Protein AF-A0AAU6WP80-F1 (afdb_monomer_lite)

Organism: NCBI:txid1854762

Radius of gyration: 19.44 Å; chains: 1; bounding box: 43×29×42 Å

Foldseek 3Di:
DVVVCVVVVVVVVVVVVVVCVVVVPDDPVPDPDAAPDWDQDPNDTDGHHD

pLDDT: mean 89.13, std 8.72, range [63.03, 97.31]

Sequence (50 aa):
MEAEILSRIDDYTEKVKAFNQKYGVISDCMMINPPTAIKCISGKAELINP

Secondary structure (DSSP, 8-state):
-HHHHHHHHHHHHHHHHHHHHHHT---GGG--PPPSEEEEETTEEEEEP-

Structure (mmCIF, N/CA/C/O backbone):
data_AF-A0AAU6WP80-F1
#
_entry.id   AF-A0AAU6WP80-F1
#
loop_
_atom_site.group_PDB
_atom_site.id
_atom_site.type_symbol
_atom_site.label_atom_id
_atom_site.label_alt_id
_atom_site.label_comp_id
_atom_site.label_asym_id
_atom_site.label_entity_id
_atom_site.label_seq_id
_atom_site.pdbx_PDB_ins_code
_atom_site.Cartn_x
_atom_site.Cartn_y
_atom_site.Cartn_z
_atom_site.occupancy
_atom_site.B_iso_or_equiv
_atom_site.auth_seq_id
_atom_site.auth_comp_id
_atom_site.auth_asym_id
_atom_site.auth_atom_id
_atom_site.pdbx_PDB_model_num
ATOM 1 N N . MET A 1 1 ? 24.730 6.757 -13.346 1.00 63.03 1 MET A N 1
ATOM 2 C CA . MET A 1 1 ? 24.496 6.170 -12.014 1.00 63.03 1 MET A CA 1
ATOM 3 C C . MET A 1 1 ? 23.026 6.224 -11.593 1.00 63.03 1 MET A C 1
ATOM 5 O O . MET A 1 1 ? 22.432 5.163 -11.509 1.00 63.03 1 MET A O 1
ATOM 9 N N . GLU A 1 2 ? 22.390 7.389 -11.393 1.00 69.56 2 GLU A N 1
ATOM 10 C CA . GLU A 1 2 ? 20.952 7.442 -11.024 1.00 69.56 2 GLU A CA 1
ATOM 11 C C . GLU A 1 2 ? 20.014 7.038 -12.181 1.00 69.56 2 GLU A C 1
ATOM 13 O O . GLU A 1 2 ? 19.120 6.221 -12.007 1.00 69.56 2 GLU A O 1
ATOM 18 N N . ALA A 1 3 ? 20.273 7.506 -13.406 1.00 76.69 3 ALA A N 1
ATOM 19 C CA . ALA A 1 3 ? 19.437 7.171 -14.566 1.00 76.69 3 ALA A CA 1
ATOM 20 C C . ALA A 1 3 ? 19.453 5.673 -14.950 1.00 76.69 3 ALA A C 1
ATOM 22 O O . ALA A 1 3 ? 18.514 5.174 -15.563 1.00 76.69 3 ALA A O 1
ATOM 23 N N . GLU A 1 4 ? 20.505 4.937 -14.581 1.00 82.38 4 GLU A N 1
ATOM 24 C CA . GLU A 1 4 ? 20.659 3.516 -14.923 1.00 82.38 4 GLU A CA 1
ATOM 25 C C . GLU A 1 4 ? 19.821 2.604 -14.014 1.00 82.38 4 GLU A C 1
ATOM 27 O O . GLU A 1 4 ? 19.436 1.510 -14.433 1.00 82.38 4 GLU A O 1
ATOM 32 N N . ILE A 1 5 ? 19.500 3.047 -12.789 1.00 93.56 5 ILE A N 1
ATOM 33 C CA . ILE A 1 5 ? 18.670 2.271 -11.858 1.00 93.56 5 ILE A CA 1
ATOM 34 C C . ILE A 1 5 ? 17.170 2.456 -12.115 1.00 93.56 5 ILE A C 1
ATOM 36 O O . ILE A 1 5 ? 16.402 1.552 -11.795 1.00 93.56 5 ILE A O 1
ATOM 40 N N . LEU A 1 6 ? 16.754 3.559 -12.752 1.00 94.94 6 LEU A N 1
ATOM 41 C CA . LEU A 1 6 ? 15.339 3.863 -13.017 1.00 94.94 6 LEU A CA 1
ATOM 42 C C . LEU A 1 6 ? 14.630 2.715 -13.747 1.00 94.94 6 LEU A C 1
ATOM 44 O O . LEU A 1 6 ? 13.615 2.224 -13.271 1.00 94.94 6 LEU A O 1
ATOM 48 N N . SER A 1 7 ? 15.242 2.180 -14.809 1.00 93.75 7 SER A N 1
ATOM 49 C CA . SER A 1 7 ? 14.676 1.040 -15.551 1.00 93.75 7 SER A CA 1
ATOM 50 C C . SER A 1 7 ? 14.460 -0.214 -14.691 1.00 93.75 7 SER A C 1
ATOM 52 O O . SER A 1 7 ? 13.509 -0.963 -14.902 1.00 93.75 7 SER A O 1
ATOM 54 N N . ARG A 1 8 ? 15.328 -0.445 -13.696 1.00 93.81 8 ARG A N 1
ATOM 55 C CA . ARG A 1 8 ? 15.205 -1.574 -12.764 1.00 93.81 8 ARG A CA 1
ATOM 56 C C . ARG A 1 8 ? 14.124 -1.326 -11.719 1.00 93.81 8 ARG A C 1
ATOM 58 O O . ARG A 1 8 ? 13.453 -2.272 -11.320 1.00 93.81 8 ARG A O 1
ATOM 65 N N . ILE A 1 9 ? 13.971 -0.078 -11.277 1.00 96.19 9 ILE A N 1
ATOM 66 C CA . ILE A 1 9 ? 12.901 0.333 -10.362 1.00 96.19 9 ILE A CA 1
ATOM 67 C C . ILE A 1 9 ? 11.546 0.156 -11.048 1.00 96.19 9 ILE A C 1
ATOM 69 O O . ILE A 1 9 ? 10.642 -0.423 -10.445 1.00 96.19 9 ILE A O 1
ATOM 73 N N . ASP A 1 10 ? 11.423 0.576 -12.306 1.00 96.06 10 ASP A N 1
ATOM 74 C CA . ASP A 1 10 ? 10.184 0.453 -13.079 1.00 96.06 10 ASP A CA 1
ATOM 75 C C . ASP A 1 10 ? 9.805 -1.021 -13.300 1.00 96.06 10 ASP A C 1
ATOM 77 O O . ASP A 1 10 ? 8.680 -1.427 -13.002 1.00 96.06 10 ASP A O 1
ATOM 81 N N . ASP A 1 11 ? 10.763 -1.852 -13.732 1.00 96.94 11 ASP A N 1
ATOM 82 C CA . ASP A 1 11 ? 10.558 -3.298 -13.910 1.00 96.94 11 ASP A CA 1
ATOM 83 C C . ASP A 1 11 ? 10.159 -3.994 -12.599 1.00 96.94 11 ASP A C 1
ATOM 85 O O . ASP A 1 11 ? 9.218 -4.793 -12.567 1.00 96.94 11 ASP A O 1
ATOM 89 N N . TYR A 1 12 ? 10.836 -3.669 -11.494 1.00 96.38 12 TYR A N 1
ATOM 90 C CA . TYR A 1 12 ? 10.480 -4.182 -10.173 1.00 96.38 12 TYR A CA 1
ATOM 91 C C . TYR A 1 12 ? 9.059 -3.763 -9.770 1.00 96.38 12 TYR A C 1
ATOM 93 O O . TYR A 1 12 ? 8.268 -4.599 -9.327 1.00 96.38 12 TYR A O 1
ATOM 101 N N . THR A 1 13 ? 8.718 -2.488 -9.962 1.00 95.44 13 THR A N 1
ATOM 102 C CA . THR A 1 13 ? 7.423 -1.915 -9.572 1.00 95.44 13 THR A CA 1
ATOM 103 C C . THR A 1 13 ? 6.269 -2.585 -10.314 1.00 95.44 13 THR A C 1
ATOM 105 O O . THR A 1 13 ? 5.295 -3.006 -9.681 1.00 95.44 13 THR A O 1
ATOM 108 N N . GLU A 1 14 ? 6.382 -2.773 -11.632 1.00 97.31 14 GLU A N 1
ATOM 109 C CA . GLU A 1 14 ? 5.334 -3.443 -12.412 1.00 97.31 14 GLU A CA 1
ATOM 110 C C . GLU A 1 14 ? 5.201 -4.934 -12.055 1.00 97.31 14 GLU A C 1
ATOM 112 O O . GLU A 1 14 ? 4.082 -5.447 -11.960 1.00 97.31 14 GLU A O 1
ATOM 117 N N . LYS A 1 15 ? 6.307 -5.632 -11.758 1.00 97.31 15 LYS A N 1
ATOM 118 C CA . LYS A 1 15 ? 6.260 -7.034 -11.298 1.00 97.31 15 LYS A CA 1
ATOM 119 C C . LYS A 1 15 ? 5.570 -7.182 -9.947 1.00 97.31 15 LYS A C 1
ATOM 121 O O . LYS A 1 15 ? 4.738 -8.078 -9.783 1.00 97.31 15 LYS A O 1
ATOM 126 N N . VAL A 1 16 ? 5.879 -6.304 -8.993 1.00 95.25 16 VAL A N 1
ATOM 127 C CA . VAL A 1 16 ? 5.231 -6.298 -7.673 1.00 95.25 16 VAL A CA 1
ATOM 128 C C . VAL A 1 16 ? 3.743 -5.988 -7.806 1.00 95.25 16 VAL A C 1
ATOM 130 O O . VAL A 1 16 ? 2.919 -6.676 -7.209 1.00 95.25 16 VAL A O 1
ATOM 133 N N . LYS A 1 17 ? 3.372 -5.016 -8.642 1.00 93.62 17 LYS A N 1
ATOM 134 C CA . LYS A 1 17 ? 1.970 -4.681 -8.922 1.00 93.62 17 LYS A CA 1
ATOM 135 C C . LYS A 1 17 ? 1.200 -5.864 -9.510 1.00 93.62 17 LYS A C 1
ATOM 137 O O . LYS A 1 17 ? 0.119 -6.180 -9.015 1.00 93.62 17 LYS A O 1
ATOM 142 N N . ALA A 1 18 ? 1.762 -6.550 -10.506 1.00 96.31 18 ALA A N 1
ATOM 143 C CA . ALA A 1 18 ? 1.143 -7.733 -11.101 1.00 96.31 18 ALA A CA 1
ATOM 144 C C . ALA A 1 18 ? 0.988 -8.880 -10.086 1.00 96.31 18 ALA A C 1
ATOM 146 O O . ALA A 1 18 ? -0.061 -9.525 -10.037 1.00 96.31 18 ALA A O 1
ATOM 147 N N . PHE A 1 19 ? 2.001 -9.116 -9.245 1.00 96.44 19 PHE A N 1
ATOM 148 C CA . PHE A 1 19 ? 1.925 -10.090 -8.153 1.00 96.44 19 PHE A CA 1
ATOM 149 C C . PHE A 1 19 ? 0.812 -9.732 -7.160 1.00 96.44 19 PHE A C 1
ATOM 151 O O . PHE A 1 19 ? -0.046 -10.567 -6.872 1.00 96.44 19 PHE A O 1
ATOM 158 N N . ASN A 1 20 ? 0.778 -8.482 -6.695 1.00 94.12 20 ASN A N 1
ATOM 159 C CA . ASN A 1 20 ? -0.204 -8.022 -5.719 1.00 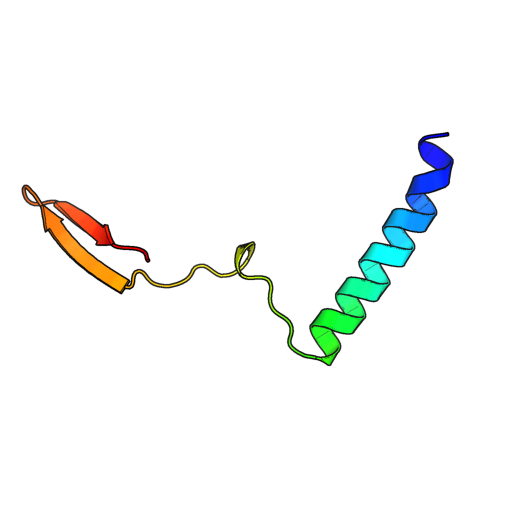94.12 20 ASN A CA 1
ATOM 160 C C . ASN A 1 20 ? -1.633 -8.167 -6.247 1.00 94.12 20 ASN A C 1
ATOM 162 O O . ASN A 1 20 ? -2.493 -8.711 -5.558 1.00 94.12 20 ASN A O 1
ATOM 166 N N . GLN A 1 21 ? -1.873 -7.771 -7.501 1.00 92.69 21 GLN A N 1
ATOM 167 C CA . GLN A 1 21 ? -3.173 -7.936 -8.154 1.00 92.69 21 GLN A CA 1
ATOM 168 C C . GLN A 1 21 ? -3.561 -9.412 -8.306 1.00 92.69 21 G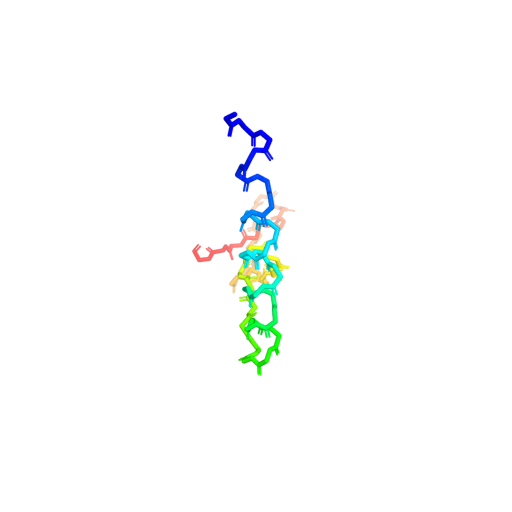LN A C 1
ATOM 170 O O . GLN A 1 21 ? -4.696 -9.778 -8.008 1.00 92.69 21 GLN A O 1
ATOM 175 N N . LYS A 1 22 ? -2.623 -10.272 -8.724 1.00 96.06 22 LYS A N 1
ATOM 176 C CA . LYS A 1 22 ? -2.873 -11.707 -8.925 1.00 96.06 22 LYS A CA 1
ATOM 177 C C . LYS A 1 22 ? -3.288 -12.419 -7.638 1.00 96.06 22 LYS A C 1
ATOM 179 O O . LYS A 1 22 ? -4.134 -13.308 -7.685 1.00 96.06 22 LYS A O 1
ATOM 184 N N . TYR A 1 23 ? -2.675 -12.060 -6.514 1.00 95.88 23 TYR A N 1
ATOM 185 C CA . TYR A 1 23 ? -2.896 -12.730 -5.230 1.00 95.88 23 TYR A CA 1
ATOM 186 C C . TYR A 1 23 ? -3.810 -11.948 -4.280 1.00 95.88 23 TYR A C 1
ATOM 188 O O . TYR A 1 23 ? -3.989 -12.366 -3.140 1.00 95.88 23 TYR A O 1
ATOM 196 N N . GLY A 1 24 ? -4.396 -10.832 -4.727 1.00 91.88 24 GLY A N 1
ATOM 197 C CA . GLY A 1 24 ? -5.243 -9.988 -3.882 1.00 91.88 24 GLY A CA 1
ATOM 198 C C . GLY A 1 24 ? -4.496 -9.387 -2.687 1.00 91.88 24 GLY A C 1
ATOM 199 O O . GLY A 1 24 ? -5.104 -9.145 -1.647 1.00 91.88 24 GLY A O 1
ATOM 200 N N . VAL A 1 25 ? -3.182 -9.169 -2.810 1.00 91.62 25 VAL A N 1
ATOM 201 C CA . VAL A 1 25 ? -2.381 -8.499 -1.779 1.00 91.62 25 VAL A CA 1
ATOM 202 C C . VAL A 1 25 ? -2.694 -7.012 -1.842 1.00 91.62 25 VAL A C 1
ATOM 204 O O . VAL A 1 25 ? -2.416 -6.344 -2.838 1.00 91.62 25 VAL A O 1
ATOM 207 N N . ILE A 1 26 ? -3.279 -6.497 -0.768 1.00 83.56 26 ILE A N 1
ATOM 208 C CA . ILE A 1 26 ? -3.637 -5.088 -0.627 1.00 83.56 26 ILE A CA 1
ATOM 209 C C . ILE A 1 26 ? -2.697 -4.476 0.406 1.00 83.56 26 ILE A C 1
ATOM 211 O O . ILE A 1 26 ? -2.478 -5.057 1.467 1.00 83.56 26 ILE A O 1
ATOM 215 N N . SER A 1 27 ? -2.125 -3.312 0.091 1.00 79.88 27 SER A N 1
ATOM 216 C CA . SER A 1 27 ? -1.329 -2.575 1.068 1.00 79.88 27 SER A CA 1
ATOM 217 C C . SER A 1 27 ? -2.249 -1.926 2.097 1.00 79.88 27 SER A C 1
ATOM 219 O O . SER A 1 27 ? -3.163 -1.178 1.749 1.00 79.88 27 SER A O 1
ATOM 221 N N . ASP A 1 28 ? -1.963 -2.189 3.364 1.00 73.94 28 ASP A N 1
ATOM 222 C C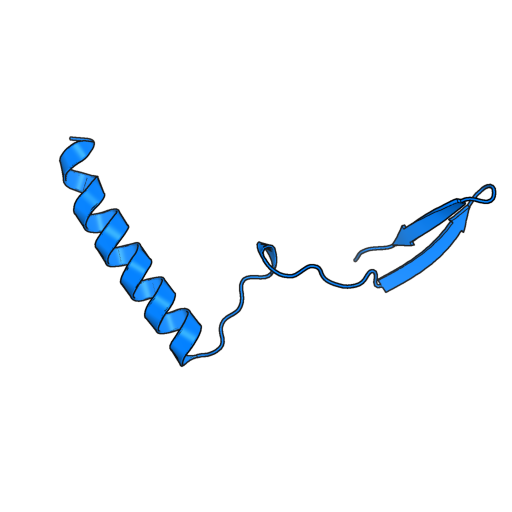A . ASP A 1 28 ? -2.588 -1.558 4.522 1.00 73.94 28 ASP A CA 1
ATOM 223 C C . ASP A 1 28 ? -2.463 -0.026 4.512 1.00 73.94 28 ASP A C 1
ATOM 225 O O . AS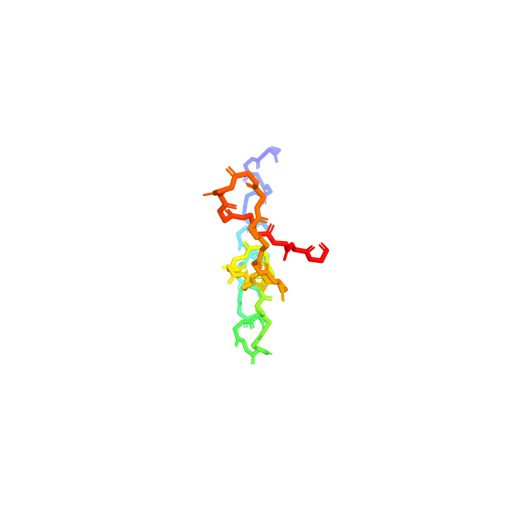P A 1 28 ? -3.386 0.655 4.946 1.00 73.94 28 ASP A O 1
ATOM 229 N N . CYS A 1 29 ? -1.388 0.531 3.941 1.00 74.19 29 CYS A N 1
ATOM 230 C CA . CYS A 1 29 ? -1.211 1.982 3.813 1.00 74.19 29 CYS A CA 1
ATOM 231 C C . CYS A 1 29 ? -2.215 2.640 2.852 1.00 74.19 29 CYS A C 1
ATOM 233 O O . CYS A 1 29 ? -2.502 3.829 2.975 1.00 74.19 29 CYS A O 1
ATOM 235 N N . MET A 1 30 ? -2.763 1.872 1.904 1.00 75.62 30 MET A N 1
ATOM 236 C CA . MET A 1 30 ? -3.802 2.334 0.981 1.00 75.62 30 MET A CA 1
ATOM 237 C C . MET A 1 30 ? -5.214 2.091 1.521 1.00 75.62 30 MET A C 1
ATOM 239 O O . MET A 1 30 ? -6.186 2.564 0.929 1.00 75.62 30 MET A O 1
ATOM 243 N N . MET A 1 31 ? -5.346 1.352 2.623 1.00 76.31 31 MET A N 1
ATOM 244 C CA . MET A 1 31 ? -6.631 1.060 3.237 1.00 76.31 31 MET A CA 1
ATOM 245 C C . MET A 1 31 ? -6.928 2.065 4.344 1.00 76.31 31 MET A C 1
ATOM 247 O O . MET A 1 31 ? -6.246 2.128 5.364 1.00 76.31 31 MET A O 1
ATOM 251 N N . ILE A 1 32 ? -8.019 2.815 4.180 1.00 77.62 32 ILE A N 1
ATOM 252 C CA . ILE A 1 32 ? -8.632 3.519 5.306 1.00 77.62 32 ILE A CA 1
ATOM 253 C C . ILE A 1 32 ? -9.323 2.454 6.156 1.00 77.62 32 ILE A C 1
ATOM 255 O O . ILE A 1 32 ? -10.465 2.074 5.895 1.00 77.62 32 ILE A O 1
ATOM 259 N N . ASN A 1 33 ? -8.601 1.929 7.143 1.00 77.44 33 ASN A N 1
ATOM 260 C CA . ASN A 1 33 ? -9.179 0.996 8.096 1.00 77.44 33 ASN A CA 1
ATOM 261 C C . ASN A 1 33 ? -10.158 1.749 9.008 1.00 77.44 33 ASN A C 1
ATOM 263 O O . ASN A 1 33 ? -9.834 2.845 9.479 1.00 77.44 33 ASN A O 1
ATOM 267 N N . PRO A 1 34 ? -11.360 1.199 9.260 1.00 84.12 34 PRO A N 1
ATOM 268 C CA . PRO A 1 34 ? -12.269 1.795 10.222 1.00 84.12 34 PRO A CA 1
ATOM 269 C C . PRO A 1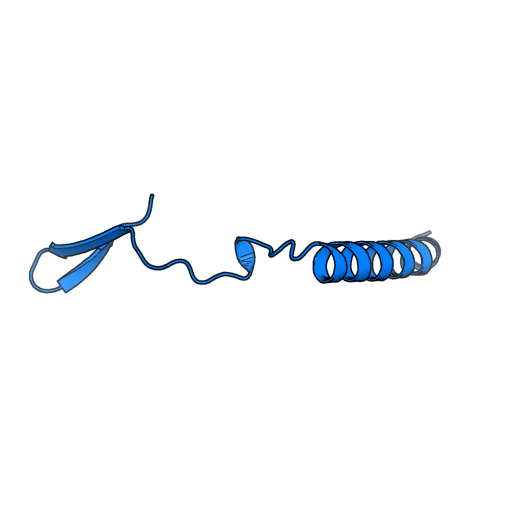 34 ? -11.622 1.790 11.617 1.00 84.12 34 PRO A C 1
ATOM 271 O O . PRO A 1 34 ? -10.881 0.859 11.946 1.00 84.12 34 PRO A O 1
ATOM 274 N N . PRO A 1 35 ? -11.898 2.805 12.452 1.00 88.25 35 PRO A N 1
ATOM 275 C CA . PRO A 1 35 ? -11.433 2.811 13.830 1.00 88.25 35 PRO A CA 1
ATOM 276 C C . PRO A 1 35 ? -12.055 1.643 14.601 1.00 88.25 35 PRO A C 1
ATOM 278 O O . PRO A 1 35 ? -13.201 1.259 14.358 1.00 88.25 35 PRO A O 1
ATOM 281 N N . THR A 1 36 ? -11.322 1.112 15.574 1.00 92.81 36 THR A N 1
ATOM 282 C CA . THR A 1 36 ? -11.786 0.033 16.458 1.00 92.81 36 THR A CA 1
ATOM 283 C C . THR A 1 36 ? -12.996 0.470 17.280 1.00 92.81 36 THR A C 1
ATOM 285 O O . THR A 1 36 ? -13.885 -0.331 17.566 1.00 92.81 36 THR A O 1
ATOM 288 N N . ALA A 1 37 ? -13.036 1.744 17.674 1.00 93.12 37 ALA A N 1
ATOM 289 C CA . ALA A 1 37 ? -14.159 2.331 18.389 1.00 93.12 37 ALA A CA 1
ATOM 290 C C . ALA A 1 37 ? -14.227 3.849 18.184 1.00 93.12 37 ALA A C 1
ATOM 292 O O . ALA A 1 37 ? -13.253 4.495 17.798 1.00 93.12 37 ALA A O 1
ATOM 293 N N . ILE A 1 38 ? -15.382 4.426 18.513 1.00 94.19 38 ILE A N 1
ATOM 294 C CA . ILE A 1 38 ? -15.567 5.873 18.645 1.00 94.19 38 ILE A CA 1
ATOM 295 C C . ILE A 1 38 ? -15.837 6.165 20.118 1.00 94.19 38 ILE A C 1
ATOM 297 O O . ILE A 1 38 ? -16.729 5.558 20.715 1.00 94.19 38 ILE A O 1
ATOM 301 N N . LYS A 1 39 ? -15.086 7.099 20.708 1.00 94.56 39 LYS A N 1
ATOM 302 C CA . LYS A 1 39 ? -15.283 7.540 22.094 1.00 94.56 39 LYS A CA 1
ATOM 303 C C . LYS A 1 39 ? -15.655 9.016 22.134 1.00 94.56 39 LYS A C 1
ATOM 305 O O . LYS A 1 39 ? -15.048 9.833 21.455 1.00 94.56 39 LYS A O 1
ATOM 310 N N . CYS A 1 40 ? -16.645 9.368 22.950 1.00 95.25 40 CYS A N 1
ATOM 311 C CA . CYS A 1 40 ? -16.960 10.767 23.219 1.00 95.25 40 CYS A CA 1
ATOM 312 C C . CYS A 1 40 ? -16.074 11.280 24.361 1.00 95.25 40 CYS A C 1
ATOM 314 O O . CYS A 1 40 ? -16.155 10.764 25.479 1.00 95.25 40 CYS A O 1
ATOM 316 N N . ILE A 1 41 ? -15.237 12.282 24.087 1.00 94.88 41 ILE A N 1
ATOM 317 C CA . ILE A 1 41 ? -14.395 12.958 25.080 1.00 94.88 41 ILE A CA 1
ATOM 318 C C . ILE A 1 41 ? -14.661 14.458 24.984 1.00 94.88 41 ILE A C 1
ATOM 320 O O . ILE A 1 41 ? -14.536 15.063 23.921 1.00 94.88 41 ILE A O 1
ATOM 324 N N . SER A 1 42 ? -15.091 15.065 26.094 1.00 93.75 42 SER A N 1
ATOM 325 C CA . SER A 1 42 ? -15.392 16.505 26.169 1.00 93.75 42 SER A CA 1
ATOM 326 C C . SER A 1 42 ? -16.353 17.000 25.073 1.00 93.75 42 SER A C 1
ATOM 328 O O . SER A 1 42 ? -16.199 18.100 24.545 1.00 93.75 42 SER A O 1
ATOM 330 N N . GLY A 1 43 ? -17.334 16.169 24.700 1.00 93.88 43 GLY A N 1
ATOM 331 C CA . GLY A 1 43 ? -18.320 16.484 23.661 1.00 93.88 43 GLY A CA 1
ATOM 332 C C . GLY A 1 43 ? -17.816 16.339 22.221 1.00 93.88 43 GLY A C 1
ATOM 333 O O . GLY A 1 43 ? -18.525 16.733 21.297 1.00 93.88 43 GLY A O 1
ATOM 334 N N . LYS A 1 44 ? -16.619 15.782 22.006 1.00 94.62 44 LYS A N 1
ATOM 335 C CA . LYS A 1 44 ? -16.059 15.499 20.679 1.00 94.62 44 LYS A CA 1
ATOM 336 C C . LYS A 1 44 ? -15.941 13.995 20.455 1.00 94.62 44 LYS A C 1
ATOM 338 O O . LYS A 1 44 ? -15.622 13.249 21.378 1.00 94.62 44 LYS A O 1
ATOM 343 N N . ALA A 1 45 ? -16.203 13.561 19.224 1.00 94.1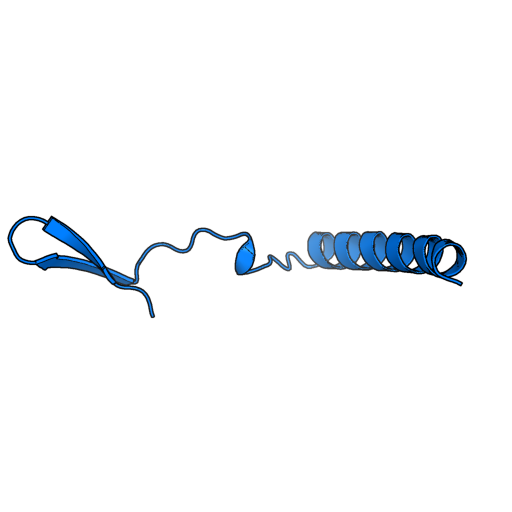2 45 ALA A N 1
ATOM 344 C CA . ALA A 1 45 ? -15.963 12.186 18.806 1.00 94.12 45 ALA A CA 1
ATOM 345 C C . ALA A 1 45 ? -14.468 11.994 18.520 1.00 94.12 45 ALA A C 1
ATOM 347 O O . ALA A 1 45 ? -13.919 12.638 17.628 1.00 94.12 45 ALA A O 1
ATOM 348 N N . GLU A 1 46 ? -13.828 11.108 19.273 1.00 94.50 46 GLU A N 1
ATOM 349 C CA . GLU A 1 46 ? -12.455 10.668 19.051 1.00 94.50 46 GLU A CA 1
ATOM 350 C C . GLU A 1 46 ? -12.450 9.259 18.459 1.00 94.50 46 GLU A C 1
ATOM 352 O O . GLU A 1 46 ? -13.167 8.365 18.925 1.00 94.50 46 GLU A O 1
ATOM 357 N N . LEU A 1 47 ? -11.649 9.078 17.409 1.00 92.56 47 LEU A N 1
ATOM 358 C CA . LEU A 1 47 ? -11.458 7.794 16.743 1.00 92.56 47 LEU A CA 1
ATOM 359 C C . LEU A 1 47 ? -10.369 7.019 17.485 1.00 92.56 47 LEU A C 1
ATOM 361 O O . LEU A 1 47 ? -9.267 7.530 17.677 1.00 92.56 47 LEU A O 1
ATOM 365 N N . ILE A 1 48 ? -10.681 5.798 17.907 1.00 91.12 48 ILE A N 1
ATOM 366 C CA . ILE A 1 48 ? -9.734 4.918 18.589 1.00 91.12 48 ILE A CA 1
ATOM 367 C C . ILE A 1 48 ? -9.235 3.885 17.584 1.00 91.12 48 ILE A C 1
ATOM 369 O O . ILE A 1 48 ? -10.023 3.074 17.094 1.00 91.12 48 ILE A O 1
ATOM 373 N N . ASN A 1 49 ? -7.935 3.901 17.306 1.00 84.62 49 ASN A N 1
ATOM 374 C CA . ASN A 1 49 ? -7.267 2.939 16.429 1.00 84.62 49 ASN A CA 1
ATOM 375 C C . ASN A 1 49 ? -6.486 1.905 17.274 1.00 84.62 49 ASN A C 1
ATOM 377 O O . ASN A 1 49 ? -6.201 2.201 18.438 1.00 84.62 49 ASN A O 1
ATOM 381 N N . PRO A 1 50 ? -6.190 0.701 16.740 1.00 74.31 50 PRO A N 1
ATOM 382 C CA . PRO A 1 50 ? -5.278 -0.256 17.375 1.00 74.31 50 PRO A CA 1
ATOM 383 C C . PRO A 1 50 ? -3.870 0.310 17.591 1.00 74.31 50 PRO A C 1
ATOM 385 O O . PRO A 1 50 ? -3.441 1.146 16.761 1.00 74.31 50 PRO A O 1
#